Protein AF-A0A9P6QW91-F1 (afdb_monomer)

Radius of gyration: 25.77 Å; Cα contacts (8 Å, |Δi|>4): 16; chains: 1; bounding box: 42×20×75 Å

pLDDT: mean 90.52, std 11.29, range [52.78, 98.12]

Sequence (66 aa):
ELGWGTVPLMALVSFTLFGMEGIGREIENPFGKDANDLHMDDFCRDLKREFQYLVNLQNTVPGAHA

Organism: NCBI:txid64522

Structure (mmCIF, N/CA/C/O backbone):
data_AF-A0A9P6QW91-F1
#
_entry.id   AF-A0A9P6QW91-F1
#
loop_
_atom_site.group_PDB
_atom_site.id
_atom_site.type_symbol
_atom_site.label_atom_id
_atom_site.label_alt_id
_atom_site.label_comp_id
_atom_site.label_asym_id
_atom_site.label_entity_id
_atom_site.label_seq_id
_atom_site.pdbx_PDB_ins_code
_atom_site.Cartn_x
_atom_site.Cartn_y
_atom_site.Cartn_z
_atom_site.occupancy
_atom_site.B_iso_or_equiv
_atom_site.auth_seq_id
_atom_site.auth_comp_id
_atom_site.auth_asym_id
_atom_site.auth_atom_id
_atom_site.pdbx_PDB_model_num
ATOM 1 N N . GLU A 1 1 ? 22.699 14.517 -28.051 1.00 64.56 1 GLU A N 1
ATOM 2 C CA . GLU A 1 1 ? 22.170 13.138 -28.028 1.00 64.56 1 GLU A CA 1
ATOM 3 C C . GLU A 1 1 ? 22.626 12.384 -26.779 1.00 64.56 1 GLU A C 1
ATOM 5 O O . GLU A 1 1 ? 23.787 12.013 -26.683 1.00 64.56 1 GLU A O 1
ATOM 10 N N . LEU A 1 2 ? 21.736 12.185 -25.800 1.00 77.81 2 LEU A N 1
ATOM 11 C CA . LEU A 1 2 ? 22.026 11.486 -24.532 1.00 77.81 2 LEU A CA 1
ATOM 12 C C . LEU A 1 2 ? 22.309 9.969 -24.726 1.00 77.81 2 LEU A C 1
ATOM 14 O O . LEU A 1 2 ? 22.805 9.297 -23.822 1.00 77.81 2 LEU A O 1
ATOM 18 N N . GLY A 1 3 ? 22.056 9.442 -25.933 1.00 88.75 3 GLY A N 1
ATOM 19 C CA . GLY A 1 3 ? 22.479 8.112 -26.383 1.00 88.75 3 GLY A CA 1
ATOM 20 C C . GLY A 1 3 ? 21.991 6.979 -25.477 1.00 88.75 3 GLY A C 1
ATOM 21 O O . GLY A 1 3 ? 20.873 7.005 -24.968 1.00 88.75 3 GLY A O 1
ATOM 22 N N . TRP A 1 4 ? 22.854 5.990 -25.236 1.00 93.88 4 TRP A N 1
ATOM 23 C CA . TRP A 1 4 ? 22.574 4.871 -24.325 1.00 93.88 4 TRP A CA 1
ATOM 24 C C . TRP A 1 4 ? 22.361 5.296 -22.863 1.00 93.88 4 TRP A C 1
ATOM 26 O O . TRP A 1 4 ? 21.789 4.528 -22.095 1.00 93.88 4 TRP A O 1
ATOM 36 N N . GLY A 1 5 ? 22.752 6.519 -22.479 1.00 95.44 5 GLY A N 1
ATOM 37 C CA . GLY A 1 5 ? 22.504 7.077 -21.146 1.00 95.44 5 GLY A CA 1
ATOM 38 C C . GLY A 1 5 ? 21.030 7.387 -20.868 1.00 95.44 5 GLY A C 1
ATOM 39 O O . GLY A 1 5 ? 20.619 7.415 -19.709 1.00 95.44 5 GLY A O 1
ATOM 40 N N . THR A 1 6 ? 20.205 7.537 -21.910 1.00 95.38 6 THR A N 1
ATOM 41 C CA . THR A 1 6 ? 18.751 7.704 -21.760 1.00 95.38 6 THR A CA 1
ATOM 42 C C . THR A 1 6 ? 18.101 6.491 -21.099 1.00 95.38 6 THR A C 1
ATOM 44 O O . THR A 1 6 ? 17.173 6.652 -20.314 1.00 95.38 6 THR A O 1
ATOM 47 N N . VAL A 1 7 ? 18.590 5.279 -21.376 1.00 95.44 7 VAL A N 1
ATOM 48 C CA . VAL A 1 7 ? 17.994 4.032 -20.873 1.00 95.44 7 VAL A CA 1
ATOM 49 C C . VAL A 1 7 ? 18.026 3.945 -19.337 1.00 95.44 7 VAL A C 1
ATOM 51 O O . VAL A 1 7 ? 16.954 3.824 -18.744 1.00 95.44 7 VAL A O 1
ATOM 54 N N . PRO A 1 8 ? 19.186 4.049 -18.654 1.00 96.62 8 PRO A N 1
ATOM 55 C CA . PRO A 1 8 ? 19.221 4.001 -17.193 1.00 96.62 8 PRO A CA 1
ATOM 56 C C . PRO A 1 8 ? 18.528 5.206 -16.547 1.00 96.62 8 PRO A C 1
ATOM 58 O O . PRO A 1 8 ? 17.893 5.052 -15.506 1.00 96.62 8 PRO A O 1
ATOM 61 N N . LEU A 1 9 ? 18.593 6.390 -17.168 1.00 96.62 9 LEU A N 1
ATOM 62 C CA . LEU A 1 9 ? 17.903 7.577 -16.662 1.00 96.62 9 LEU A CA 1
ATOM 63 C C . LEU A 1 9 ? 16.382 7.382 -16.670 1.00 96.62 9 LEU A C 1
ATOM 65 O O . LEU A 1 9 ? 15.723 7.617 -15.660 1.00 96.62 9 LEU A O 1
ATOM 69 N N . MET A 1 10 ? 15.827 6.899 -17.783 1.00 96.69 10 MET A N 1
ATOM 70 C CA . MET A 1 10 ? 14.397 6.615 -17.887 1.00 96.69 10 MET A CA 1
ATOM 71 C C . MET A 1 10 ? 13.968 5.478 -16.967 1.00 96.69 10 MET A C 1
ATOM 73 O O . MET A 1 10 ? 12.876 5.549 -16.407 1.00 96.69 10 MET A O 1
ATOM 77 N N . ALA A 1 11 ? 14.813 4.465 -16.758 1.00 97.50 11 ALA A N 1
ATOM 78 C CA . ALA A 1 11 ? 14.538 3.407 -15.790 1.00 97.50 11 ALA A CA 1
ATOM 79 C C . ALA A 1 11 ? 14.421 3.964 -14.361 1.00 97.50 11 ALA A C 1
ATOM 81 O O . ALA A 1 11 ? 13.463 3.642 -13.664 1.00 97.50 11 ALA A O 1
ATOM 82 N N . LEU A 1 12 ? 15.336 4.849 -13.947 1.00 98.12 12 LEU A N 1
ATOM 83 C CA . LEU A 1 12 ? 15.306 5.480 -12.623 1.00 98.12 12 LEU A CA 1
ATOM 84 C C . LEU A 1 12 ? 14.070 6.371 -12.433 1.00 98.12 12 LEU A C 1
ATOM 86 O O . LEU A 1 12 ? 13.396 6.292 -11.404 1.00 98.12 12 LEU A O 1
ATOM 90 N N . VAL A 1 13 ? 13.762 7.204 -13.430 1.00 97.94 13 VAL A N 1
ATOM 91 C CA . VAL A 1 13 ? 12.586 8.084 -13.399 1.00 97.94 13 VAL A CA 1
ATOM 92 C C . VAL A 1 13 ? 11.306 7.253 -13.330 1.00 97.94 13 VAL A C 1
ATOM 94 O O . VAL A 1 13 ? 10.468 7.500 -12.469 1.00 97.94 13 VAL A O 1
ATOM 97 N N . SER A 1 14 ? 11.185 6.225 -14.173 1.00 98.06 14 SER A N 1
ATOM 98 C CA . SER A 1 14 ? 10.013 5.343 -14.191 1.00 98.06 14 SER A CA 1
ATOM 99 C C . SER A 1 14 ? 9.859 4.594 -12.871 1.00 98.06 14 SER A C 1
ATOM 101 O O . SER A 1 14 ? 8.772 4.578 -12.308 1.00 98.06 14 SER A O 1
ATOM 103 N N . PHE A 1 15 ? 10.946 4.033 -12.335 1.00 97.81 15 PHE A N 1
ATOM 104 C CA . PHE A 1 15 ? 10.933 3.368 -11.033 1.00 97.81 15 PHE A CA 1
ATOM 105 C C . PHE A 1 15 ? 10.443 4.303 -9.922 1.00 97.81 15 PHE A C 1
ATOM 107 O O . PHE A 1 15 ? 9.628 3.904 -9.098 1.00 97.81 15 PHE A O 1
ATOM 114 N N . THR A 1 16 ? 10.894 5.558 -9.927 1.00 98.00 16 THR A N 1
ATOM 115 C CA . THR A 1 16 ? 10.493 6.539 -8.911 1.00 98.00 16 THR A CA 1
ATOM 116 C C . THR A 1 16 ? 9.014 6.908 -9.038 1.00 98.00 16 THR A C 1
ATOM 118 O O . THR A 1 16 ? 8.297 6.896 -8.041 1.00 98.00 16 THR A O 1
ATOM 121 N N . LEU A 1 17 ? 8.540 7.200 -10.255 1.00 98.06 17 LEU A N 1
ATOM 122 C CA . LEU A 1 17 ? 7.152 7.605 -10.498 1.00 98.06 17 LEU A CA 1
ATOM 123 C C . LEU A 1 17 ? 6.166 6.461 -10.230 1.00 98.06 17 LEU A C 1
ATOM 125 O O . LEU A 1 17 ? 5.228 6.640 -9.457 1.00 98.06 17 LEU A O 1
ATOM 129 N N . PHE A 1 18 ? 6.409 5.277 -10.797 1.00 97.88 18 PHE A N 1
ATOM 130 C CA . PHE A 1 18 ? 5.550 4.110 -10.576 1.00 97.88 18 PHE A CA 1
ATOM 131 C C . PHE A 1 18 ? 5.656 3.573 -9.147 1.00 97.88 18 PHE A C 1
ATOM 133 O O . PHE A 1 18 ? 4.673 3.084 -8.599 1.00 97.88 18 PHE A O 1
ATOM 140 N N . GLY A 1 19 ? 6.827 3.685 -8.515 1.00 97.25 19 GLY A N 1
ATOM 141 C CA . GLY A 1 19 ? 6.992 3.359 -7.101 1.00 97.25 19 GLY A CA 1
ATOM 142 C C . GLY A 1 19 ? 6.135 4.260 -6.213 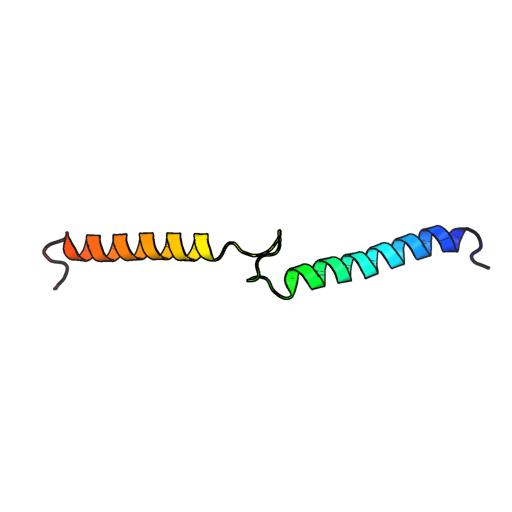1.00 97.25 19 GLY A C 1
ATOM 143 O O . GLY A 1 19 ? 5.417 3.764 -5.348 1.00 97.25 19 GLY A O 1
ATOM 144 N N . MET A 1 20 ? 6.155 5.574 -6.462 1.00 97.06 20 MET A N 1
ATOM 145 C CA . MET A 1 20 ? 5.318 6.535 -5.740 1.00 97.06 20 MET A CA 1
ATOM 146 C C . MET A 1 20 ? 3.823 6.277 -5.960 1.00 97.06 20 MET A C 1
ATOM 148 O O . MET A 1 20 ? 3.064 6.284 -4.994 1.00 97.06 20 MET A O 1
ATOM 152 N N . GLU A 1 21 ? 3.402 6.015 -7.198 1.00 97.06 21 GLU A N 1
ATOM 153 C CA . GLU A 1 21 ? 2.015 5.659 -7.522 1.00 97.06 21 GLU A CA 1
ATOM 154 C C . GLU A 1 21 ? 1.575 4.384 -6.789 1.00 97.06 21 GLU A C 1
ATOM 156 O O . GLU A 1 21 ? 0.510 4.352 -6.173 1.00 97.06 21 GLU A O 1
ATOM 161 N N . GLY A 1 22 ? 2.423 3.351 -6.795 1.00 95.12 22 GLY A N 1
ATOM 162 C CA . GLY A 1 22 ? 2.156 2.090 -6.111 1.00 95.12 22 GLY A CA 1
ATOM 163 C C . GLY A 1 22 ? 1.964 2.262 -4.605 1.00 95.12 22 GLY A C 1
ATOM 164 O O . GLY A 1 22 ? 1.023 1.697 -4.052 1.00 95.12 22 GLY A O 1
ATOM 165 N N . ILE A 1 23 ? 2.811 3.073 -3.961 1.00 94.56 23 ILE A N 1
ATOM 166 C CA . ILE A 1 23 ? 2.683 3.411 -2.535 1.00 94.56 23 ILE A CA 1
ATOM 167 C C . ILE A 1 23 ? 1.406 4.220 -2.283 1.00 94.56 23 ILE A C 1
ATOM 169 O O . 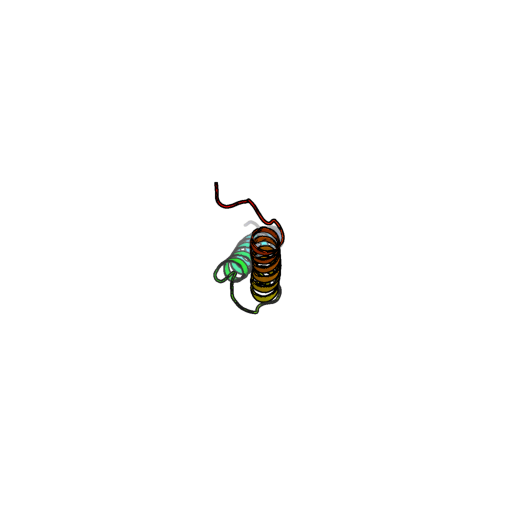ILE A 1 23 ? 0.688 3.948 -1.327 1.00 94.56 23 ILE A O 1
ATOM 173 N N . GLY A 1 24 ? 1.109 5.201 -3.140 1.00 94.88 24 GLY A N 1
ATOM 174 C CA . GLY A 1 24 ? -0.084 6.037 -3.014 1.00 94.88 24 GLY A CA 1
ATOM 175 C C . GLY A 1 24 ? -1.372 5.218 -3.034 1.00 94.88 24 GLY A C 1
ATOM 176 O O . GLY A 1 24 ? -2.214 5.396 -2.159 1.00 94.88 24 GLY A O 1
ATOM 177 N N . ARG A 1 25 ? -1.477 4.268 -3.969 1.00 93.31 25 ARG A N 1
ATOM 178 C CA . ARG A 1 25 ? -2.623 3.354 -4.079 1.00 93.31 25 ARG A CA 1
ATOM 179 C C . ARG A 1 25 ? -2.817 2.507 -2.819 1.00 93.31 25 ARG A C 1
ATOM 181 O O . ARG A 1 25 ? -3.949 2.261 -2.428 1.00 93.31 25 ARG A O 1
ATOM 188 N N . GLU A 1 26 ? -1.729 2.079 -2.184 1.00 94.94 26 GLU A N 1
ATOM 189 C CA . GLU A 1 26 ? -1.799 1.292 -0.948 1.00 94.94 26 GLU A CA 1
ATOM 190 C C . GLU A 1 26 ? -2.229 2.136 0.266 1.00 94.94 26 GLU A C 1
ATOM 192 O O . GLU A 1 26 ? -2.882 1.638 1.172 1.00 94.94 26 GLU A O 1
ATOM 197 N N . ILE A 1 27 ? -1.883 3.428 0.295 1.00 92.81 27 ILE A N 1
ATOM 198 C CA . ILE A 1 27 ? -2.217 4.334 1.409 1.00 92.81 27 ILE A CA 1
ATOM 199 C C . ILE A 1 27 ? -3.614 4.962 1.246 1.00 92.81 27 ILE A C 1
ATOM 201 O O . ILE A 1 27 ? -4.172 5.475 2.215 1.00 92.81 27 ILE A O 1
ATOM 205 N N . GLU A 1 28 ? -4.194 4.941 0.043 1.00 94.31 28 GLU A N 1
ATOM 206 C CA . GLU A 1 28 ? -5.455 5.624 -0.276 1.00 94.31 28 GLU A CA 1
ATOM 207 C C . GLU A 1 28 ? -6.644 5.135 0.568 1.00 94.31 28 GLU A C 1
ATOM 209 O O . GLU A 1 28 ? -7.451 5.951 1.020 1.00 94.31 28 GLU A O 1
ATOM 214 N N . ASN A 1 29 ? -6.746 3.826 0.817 1.00 94.06 29 ASN A N 1
ATOM 215 C CA . ASN A 1 29 ? -7.839 3.239 1.593 1.00 94.06 29 ASN A CA 1
ATOM 216 C C . ASN A 1 29 ? -7.328 2.322 2.719 1.00 94.06 29 ASN A C 1
ATOM 218 O O . ASN A 1 29 ? -7.539 1.115 2.664 1.00 94.06 29 ASN A O 1
ATOM 222 N N . PRO A 1 30 ? -6.755 2.883 3.797 1.00 92.56 30 PRO A N 1
ATOM 223 C CA . PRO A 1 30 ? -6.030 2.118 4.818 1.00 92.56 30 PRO A CA 1
ATOM 224 C C . PRO A 1 30 ? -6.924 1.225 5.695 1.00 92.56 30 PRO A C 1
ATOM 226 O O . PRO A 1 30 ? -6.434 0.515 6.573 1.00 92.56 30 PRO A O 1
ATOM 229 N N . PHE A 1 31 ? -8.245 1.303 5.524 1.00 94.31 31 PHE A N 1
ATOM 230 C CA . PHE A 1 31 ? -9.243 0.543 6.280 1.00 94.31 31 PHE A CA 1
ATOM 231 C C . PHE A 1 31 ? -9.927 -0.534 5.429 1.00 94.31 31 PHE A C 1
ATOM 233 O O . PHE A 1 31 ? -10.996 -1.027 5.803 1.00 94.31 31 PHE A O 1
ATOM 240 N N . GLY A 1 32 ? -9.359 -0.848 4.265 1.00 91.00 32 GLY A N 1
ATOM 241 C CA . GLY A 1 32 ? -9.843 -1.898 3.386 1.00 91.00 32 GLY A CA 1
ATOM 242 C C . GLY A 1 32 ? -9.529 -3.308 3.901 1.00 91.00 32 GLY A C 1
ATOM 243 O O . GLY A 1 32 ? -9.601 -3.608 5.097 1.00 91.00 32 GLY A O 1
ATOM 244 N N . LYS A 1 33 ? -9.269 -4.213 2.958 1.00 90.56 33 LYS A N 1
ATOM 245 C CA . LYS A 1 33 ? -8.922 -5.622 3.204 1.00 90.56 33 LYS A CA 1
ATOM 246 C C . LYS A 1 33 ? -7.703 -6.063 2.381 1.00 90.56 33 LYS A C 1
ATOM 248 O O . LYS A 1 33 ? -7.503 -7.264 2.193 1.00 90.56 33 LYS A O 1
ATOM 253 N N . ASP A 1 34 ? -6.925 -5.110 1.884 1.00 91.44 34 ASP A N 1
ATOM 254 C CA . ASP A 1 34 ? -5.681 -5.351 1.168 1.00 91.44 34 ASP A CA 1
ATOM 255 C C . ASP A 1 34 ? -4.561 -5.752 2.140 1.00 91.44 34 ASP A C 1
ATOM 257 O O . ASP A 1 34 ? -4.680 -5.654 3.363 1.00 91.44 34 ASP A O 1
ATOM 261 N N . ALA A 1 35 ? -3.459 -6.271 1.596 1.00 90.38 35 ALA A N 1
ATOM 262 C CA . ALA A 1 35 ? -2.404 -6.887 2.400 1.00 90.38 35 ALA A CA 1
ATOM 263 C C . ALA A 1 35 ? -1.691 -5.902 3.343 1.00 90.38 35 ALA A C 1
ATOM 265 O O . ALA A 1 35 ? -1.234 -6.328 4.404 1.00 90.38 35 ALA A O 1
ATOM 266 N N . ASN A 1 36 ? -1.585 -4.619 2.974 1.00 92.00 36 ASN A N 1
ATOM 267 C CA . ASN A 1 36 ? -0.980 -3.596 3.830 1.00 92.00 36 ASN A CA 1
ATOM 268 C C . ASN A 1 36 ? -2.019 -2.685 4.510 1.00 92.00 36 ASN A C 1
ATOM 270 O O . ASN A 1 36 ? -1.639 -1.650 5.063 1.00 92.00 36 ASN A O 1
ATOM 274 N N . ASP A 1 37 ? -3.298 -3.074 4.521 1.00 95.38 37 ASP A N 1
ATOM 275 C CA . ASP A 1 37 ? -4.332 -2.361 5.270 1.00 95.38 37 ASP A CA 1
ATOM 276 C C . ASP A 1 37 ? -4.243 -2.623 6.779 1.00 95.38 37 ASP A C 1
ATOM 278 O O . ASP A 1 37 ? -3.660 -3.597 7.273 1.00 95.38 37 ASP A O 1
ATOM 282 N N . LEU A 1 38 ? -4.858 -1.728 7.548 1.00 93.12 38 LEU A N 1
ATOM 283 C CA . LEU A 1 38 ? -4.930 -1.846 8.996 1.00 93.12 38 LEU A CA 1
ATOM 284 C C . LEU A 1 38 ? -5.895 -2.965 9.408 1.00 93.12 38 LEU A C 1
ATOM 286 O O . LEU A 1 38 ? -7.039 -3.046 8.959 1.00 93.12 38 LEU A O 1
ATOM 290 N N . HIS A 1 39 ? -5.466 -3.788 10.365 1.00 93.88 39 HIS A N 1
ATOM 291 C CA . HIS A 1 39 ? -6.273 -4.870 10.930 1.00 93.88 39 HIS A CA 1
ATOM 292 C C . HIS A 1 39 ? -7.298 -4.324 11.942 1.00 93.88 39 HIS A C 1
ATOM 294 O O . HIS A 1 39 ? -7.178 -4.502 13.155 1.00 93.88 39 HIS A O 1
ATOM 300 N N . MET A 1 40 ? -8.326 -3.632 11.440 1.00 94.94 40 MET A N 1
ATOM 301 C CA . MET A 1 40 ? -9.331 -2.951 12.270 1.00 94.94 40 MET A CA 1
ATOM 302 C C . MET A 1 40 ? -10.147 -3.917 13.138 1.00 94.94 40 MET A C 1
ATOM 304 O O . MET A 1 40 ? -10.529 -3.567 14.251 1.00 94.94 40 MET A O 1
ATOM 308 N N . ASP A 1 41 ? -10.368 -5.149 12.671 1.00 93.00 41 A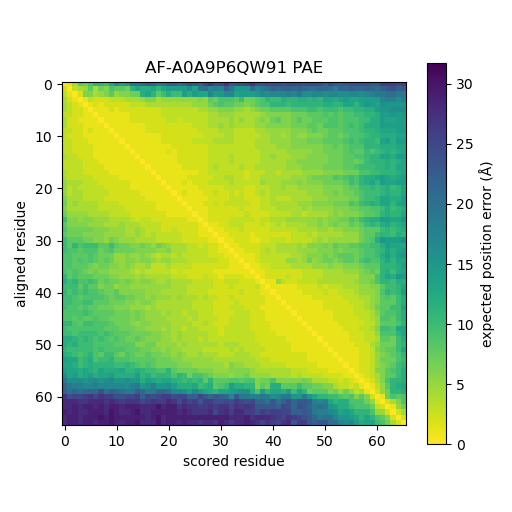SP A N 1
ATOM 309 C CA . ASP A 1 41 ? -11.096 -6.171 13.434 1.00 93.00 41 ASP A CA 1
ATOM 310 C C . ASP A 1 41 ? -10.352 -6.545 14.725 1.00 93.00 41 ASP A C 1
ATOM 312 O O . ASP A 1 41 ? -10.963 -6.715 15.786 1.00 93.00 41 ASP A O 1
ATOM 316 N N . ASP A 1 42 ? -9.023 -6.629 14.648 1.00 95.38 42 ASP A N 1
ATOM 317 C CA . ASP A 1 42 ? -8.166 -6.907 15.796 1.00 95.38 42 ASP A CA 1
ATOM 318 C C . ASP A 1 42 ? -8.159 -5.723 16.761 1.00 95.38 42 ASP A C 1
ATOM 320 O O . ASP A 1 42 ? -8.398 -5.904 17.957 1.00 95.38 42 ASP A O 1
ATOM 324 N N . PHE A 1 43 ? -8.005 -4.509 16.227 1.00 95.69 43 PHE A N 1
ATOM 325 C CA . PHE A 1 43 ? -8.056 -3.279 17.012 1.00 95.69 43 PHE A CA 1
ATOM 326 C C . PHE A 1 43 ? -9.382 -3.134 17.777 1.00 95.69 43 PHE A C 1
ATOM 328 O O . PHE A 1 43 ? -9.393 -2.911 18.989 1.00 95.69 43 PHE A O 1
ATOM 335 N N . CYS A 1 44 ? -10.520 -3.326 17.104 1.00 96.31 44 CYS A N 1
ATOM 336 C CA . CYS A 1 44 ? -11.836 -3.258 17.737 1.00 96.31 44 CYS A CA 1
ATOM 337 C C . CYS A 1 44 ? -12.036 -4.356 18.786 1.00 96.31 44 CYS A C 1
ATOM 339 O O . CYS A 1 44 ? -12.666 -4.119 19.822 1.00 96.31 44 CYS A O 1
ATOM 341 N N . ARG A 1 45 ? -11.516 -5.563 18.539 1.00 97.38 45 ARG A N 1
ATOM 342 C CA . ARG A 1 45 ? -11.581 -6.661 19.507 1.00 97.38 45 ARG A CA 1
ATOM 343 C C . ARG A 1 45 ? -10.800 -6.327 20.773 1.00 97.38 45 ARG A C 1
ATOM 345 O O . ARG A 1 45 ? -11.301 -6.595 21.865 1.00 97.38 45 ARG A O 1
ATOM 352 N N . ASP A 1 46 ? -9.611 -5.760 20.637 1.00 97.50 46 ASP A N 1
ATOM 353 C CA . ASP A 1 46 ? -8.771 -5.429 21.784 1.00 97.50 46 ASP A CA 1
ATOM 354 C C . ASP A 1 46 ? -9.364 -4.264 22.583 1.00 97.50 46 ASP A C 1
ATOM 356 O O . ASP A 1 46 ? -9.544 -4.391 23.795 1.00 97.50 46 ASP A O 1
ATOM 360 N N . LEU A 1 47 ? -9.862 -3.224 21.908 1.00 97.12 47 LEU A N 1
ATOM 361 C CA . LEU A 1 47 ? -10.592 -2.128 22.554 1.00 97.12 47 LEU A CA 1
ATOM 362 C C . LEU A 1 47 ? -11.836 -2.622 23.312 1.00 97.12 47 LEU A C 1
A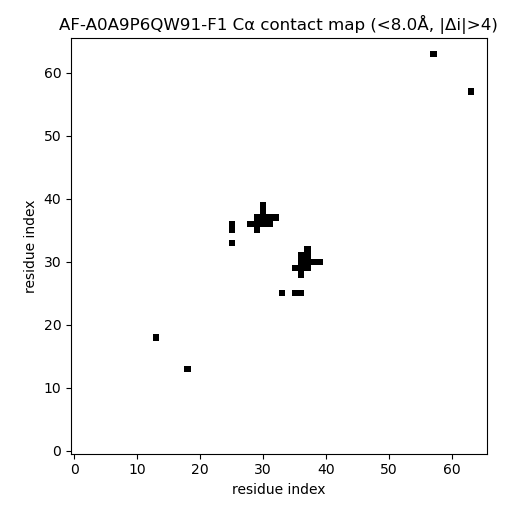TOM 364 O O . LEU A 1 47 ? -12.115 -2.191 24.432 1.00 97.12 47 LEU A O 1
ATOM 368 N N . LYS A 1 48 ? -12.577 -3.581 22.743 1.00 97.44 48 LYS A N 1
ATOM 369 C CA . LYS A 1 48 ? -13.727 -4.199 23.419 1.00 97.44 48 LYS A CA 1
ATOM 370 C C . LYS A 1 48 ? -13.311 -4.956 24.682 1.00 97.44 48 LYS A C 1
ATOM 372 O O . LYS A 1 48 ? -14.029 -4.893 25.680 1.00 97.44 48 LYS A O 1
ATOM 377 N N . ARG A 1 49 ? -12.185 -5.675 24.652 1.00 97.38 49 ARG A N 1
ATOM 378 C CA . ARG A 1 49 ? -11.664 -6.406 25.820 1.00 97.38 49 ARG A CA 1
ATOM 379 C C . ARG A 1 49 ? -11.254 -5.450 26.933 1.00 97.38 49 ARG A C 1
ATOM 381 O O . ARG A 1 49 ? -11.636 -5.673 28.079 1.00 97.38 49 ARG A O 1
ATOM 388 N N . GLU A 1 50 ? -10.537 -4.383 26.598 1.00 96.56 50 GLU A N 1
ATOM 389 C CA . GLU A 1 50 ? -10.141 -3.353 27.563 1.00 96.56 50 GLU A CA 1
ATOM 390 C C . GLU A 1 50 ? -11.362 -2.681 28.191 1.00 96.56 50 GLU A C 1
ATOM 392 O O . GLU A 1 50 ? -11.456 -2.573 29.413 1.00 96.56 50 GLU A O 1
ATOM 397 N N . PHE A 1 51 ? -12.355 -2.317 27.378 1.00 96.62 51 PHE A N 1
ATOM 398 C CA . PHE A 1 51 ? -13.598 -1.742 27.880 1.00 96.62 51 PHE A CA 1
ATOM 399 C C . PHE A 1 51 ? -14.324 -2.687 28.850 1.00 96.62 51 PHE A C 1
ATOM 401 O O . PHE A 1 51 ? -14.728 -2.279 29.938 1.00 96.62 51 PHE A O 1
ATOM 408 N N . GLN A 1 52 ? -14.458 -3.968 28.493 1.00 96.31 52 GLN A N 1
ATOM 409 C CA . GLN A 1 52 ? -15.073 -4.971 29.367 1.00 96.31 52 GLN A CA 1
ATOM 410 C C . GLN A 1 52 ? -14.301 -5.148 30.675 1.00 96.31 52 GLN A C 1
ATOM 412 O O . GLN A 1 52 ? -14.914 -5.294 31.732 1.00 96.31 52 GLN A O 1
ATOM 417 N N . TYR A 1 53 ? -12.972 -5.108 30.622 1.00 94.75 53 TYR A N 1
ATOM 418 C CA . TYR A 1 53 ? -12.134 -5.157 31.812 1.00 94.75 53 TYR A CA 1
ATOM 419 C C . TYR A 1 53 ? -12.405 -3.968 32.744 1.00 94.75 53 TYR A C 1
ATOM 421 O O . TYR A 1 53 ? -12.645 -4.173 33.932 1.00 94.75 53 TYR A O 1
ATOM 429 N N . LEU A 1 54 ? -12.460 -2.745 32.208 1.00 94.44 54 LEU A N 1
ATOM 430 C CA . LEU A 1 54 ? -12.756 -1.538 32.988 1.00 94.44 54 LEU A CA 1
ATOM 431 C C . LEU A 1 54 ? -14.154 -1.577 33.621 1.00 94.44 54 LEU A C 1
ATOM 433 O O . LEU A 1 54 ? -14.302 -1.284 34.807 1.00 94.44 54 LEU A O 1
ATOM 437 N N . VAL A 1 55 ? -15.171 -1.996 32.863 1.00 93.81 55 VAL A N 1
ATOM 438 C CA . VAL A 1 55 ? -16.541 -2.153 33.380 1.00 93.81 55 VAL A CA 1
ATOM 439 C C . VAL A 1 55 ? -16.586 -3.193 34.502 1.00 93.81 55 VAL A C 1
ATOM 441 O O . VAL A 1 55 ? -17.188 -2.962 35.549 1.00 93.81 55 VAL A O 1
ATOM 444 N N . ASN A 1 56 ? -15.918 -4.334 34.325 1.00 92.31 56 ASN A N 1
ATOM 445 C CA . ASN A 1 56 ? -15.874 -5.379 35.344 1.00 92.31 56 ASN A CA 1
ATOM 446 C C . ASN A 1 56 ? -15.124 -4.931 36.603 1.00 92.31 56 ASN A C 1
ATOM 448 O O . ASN A 1 56 ? -15.549 -5.273 37.706 1.00 92.31 56 ASN A O 1
ATOM 452 N N . LEU A 1 57 ? -14.055 -4.142 36.464 1.00 89.31 57 LEU A N 1
ATOM 453 C CA . LEU A 1 57 ? -13.366 -3.535 37.601 1.00 89.31 57 LEU A CA 1
ATOM 454 C C . LEU A 1 57 ? -14.286 -2.597 38.384 1.00 89.31 57 LEU A C 1
ATOM 456 O O . LEU A 1 57 ? -14.369 -2.727 39.604 1.00 89.31 57 LEU A O 1
ATOM 460 N N . GLN A 1 58 ? -15.020 -1.711 37.705 1.00 85.75 58 GLN A N 1
ATOM 461 C CA . GLN A 1 58 ? -15.995 -0.835 38.361 1.00 85.75 58 GLN A CA 1
ATOM 462 C C . GLN A 1 58 ? -17.047 -1.643 39.138 1.00 85.75 58 GLN A C 1
ATOM 464 O O . GLN A 1 58 ? -17.387 -1.289 40.262 1.00 85.75 58 GLN A O 1
ATOM 469 N N . ASN A 1 59 ? -17.523 -2.753 38.568 1.00 80.25 59 ASN A N 1
ATOM 470 C CA . ASN A 1 59 ? -18.524 -3.612 39.204 1.00 80.25 59 ASN A CA 1
ATOM 471 C C . ASN A 1 59 ? -17.967 -4.463 40.362 1.00 80.25 59 ASN A C 1
ATOM 473 O O . ASN A 1 59 ? -18.730 -4.884 41.229 1.00 80.25 59 ASN A O 1
ATOM 477 N N . THR A 1 60 ? -16.660 -4.744 40.375 1.00 77.56 60 THR A N 1
ATOM 478 C CA . THR A 1 60 ? -16.025 -5.631 41.368 1.00 77.56 60 THR A CA 1
ATOM 479 C C . THR A 1 60 ? -15.482 -4.870 42.579 1.00 77.56 60 THR A C 1
ATOM 481 O O . THR A 1 60 ? -15.281 -5.480 43.625 1.00 77.56 60 THR A O 1
ATOM 484 N N . VAL A 1 61 ? -15.268 -3.551 42.483 1.00 72.56 61 VAL A N 1
ATOM 485 C CA . VAL A 1 61 ? -14.846 -2.708 43.615 1.00 72.56 61 VAL A CA 1
ATOM 486 C C . VAL A 1 61 ? -16.089 -2.122 44.306 1.00 72.56 61 VAL A C 1
ATOM 488 O O . VAL A 1 61 ? -16.658 -1.143 43.814 1.00 72.56 61 VAL A O 1
ATOM 491 N N . PRO A 1 62 ? -16.534 -2.661 45.461 1.00 56.50 62 PRO A N 1
ATOM 492 C CA . PRO A 1 62 ? -17.686 -2.134 46.180 1.00 56.50 62 PRO A CA 1
ATOM 493 C C . PRO A 1 62 ? -17.240 -0.856 46.901 1.00 56.50 62 PRO A C 1
ATOM 495 O O . PRO A 1 62 ? -16.631 -0.920 47.965 1.00 56.50 62 PRO A O 1
ATOM 498 N N . GLY A 1 63 ? -17.479 0.307 46.290 1.00 61.72 63 GLY A N 1
ATOM 499 C CA . GLY A 1 63 ? -17.140 1.609 46.883 1.00 61.72 63 GLY A CA 1
ATOM 500 C C . GLY A 1 63 ? -16.652 2.694 4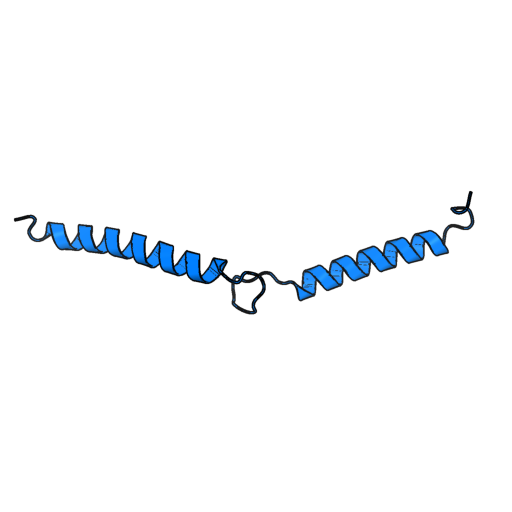5.921 1.00 61.72 63 GLY A C 1
ATOM 501 O O . GLY A 1 63 ? -16.385 3.798 46.375 1.00 61.72 63 GLY A O 1
ATOM 502 N N . ALA A 1 64 ? -16.564 2.441 44.610 1.00 58.31 64 ALA A N 1
ATOM 503 C CA . ALA A 1 64 ? -16.192 3.474 43.628 1.00 58.31 64 ALA A CA 1
ATOM 504 C C . ALA A 1 64 ? -17.306 4.514 43.350 1.00 58.31 64 ALA A C 1
ATOM 506 O O . ALA A 1 64 ? -17.118 5.434 42.560 1.00 58.31 64 ALA A O 1
ATOM 507 N N . HIS A 1 65 ? -18.462 4.368 44.003 1.00 57.84 65 HIS A N 1
ATOM 508 C CA . HIS A 1 65 ? -19.515 5.375 44.075 1.00 57.84 65 HIS A CA 1
ATOM 509 C C . HIS A 1 65 ? -19.382 6.144 45.399 1.00 57.84 65 HIS A C 1
ATOM 511 O O . HIS A 1 65 ? -20.084 5.841 46.363 1.00 57.84 65 HIS A O 1
ATOM 517 N N . ALA A 1 66 ? -18.457 7.098 45.456 1.00 52.78 66 ALA A N 1
ATOM 518 C CA . ALA A 1 66 ? -18.432 8.165 46.453 1.00 52.78 66 ALA A CA 1
ATOM 519 C C . ALA A 1 66 ? -18.244 9.496 45.724 1.00 52.78 66 ALA A C 1
ATOM 521 O O . ALA A 1 66 ? -17.393 9.530 44.805 1.00 52.78 66 ALA A O 1
#

Secondary structure (DSSP, 8-state):
--GGGHHHHHHHHHHHHHHHHHHHHHHH-TTSSSTTS--HHHHHHHH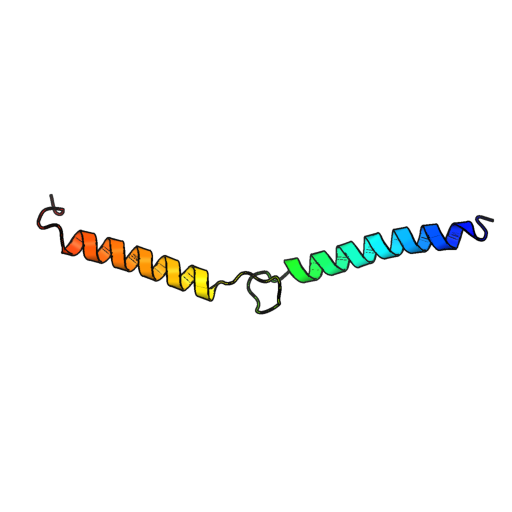HHHHHHHHHHHHHSTT---

InterPro domains:
  IPR044669 Voltage-dependent anion channel-forming protein YneE/VCCN1/2-like [PF25539] (1-51)
  IPR044669 Voltage-dependent anion channel-forming protein YneE/VCCN1/2-like [PTHR33281] (2-61)

Solvent-accessible surface area (backbone atoms only — not comparable to full-atom values): 3988 Å² total; per-residue (Å²): 132,70,64,81,58,48,56,63,51,51,50,54,52,48,50,53,54,54,47,50,51,54,52,48,64,56,60,72,54,44,77,55,86,55,95,84,30,49,65,57,70,58,53,53,51,50,52,51,52,53,51,52,50,54,54,51,49,61,73,69,45,93,67,81,84,119

Mean predicted aligned error: 7.34 Å

Foldseek 3Di:
DCPPVVVVVVVVVCCVVVVVVVVCVCPVCQCDDDPNHDPVVVVVVVVVVVVVVVVVVVVVDPPPPD

=== Feature glossary ===
The record interleaves many kinds of information about one protein. Here is each kind framed as the question it answers.

Q: Are the domains correctly placed relative to each other?
A: Predicted aligned error is AlphaFold's pairwise confidence. Unlike pLDDT (per-residue), PAE is per-residue-pair and captures whether two parts of the structure are correctly placed relative to each other. Units are ångströms of expected positional error.

Q: Which residues are in helices, strands, or loops?
A: Eight-state secondary structure (DSSP): H is the canonical α-helix, G the tighter 3₁₀-helix, I the wider π-helix; E/B are β-structure, T and S are turns and bends, and '-' is everything else. DSSP derives these from the pattern of main-chain N–H···O=C hydrogen bonds, not from the sequence.

Q: What if only a Cα trace is available?
A: P-SEA three-state annotation labels each residue as helix, strand, or coil based purely on the geometry of the Cα trace. It serves as a fallback when the full backbone (and thus DSSP) is unavailable.

Q: What are the backbone torsion angles?
A: φ (phi) and ψ (psi) are the two rotatable backbone dihedrals per residue: φ is the C(i-1)–N–Cα–C torsion, ψ is the N–Cα–C–N(i+1) torsion, both in degrees on (−180°, 180°]. α-helical residues cluster near (−60°, −45°); β-strand residues near (−120°, +130°). A Ramachandran plot is simply a scatter of (φ, ψ) for every residue.

Q: What known structures does this most resemble?
A: Structural nearest neighbors (via Foldseek easy-search vs the PDB). Reported per hit: target PDB id, E-value, and alignment TM-score. A TM-score above ~0.5 is the conventional threshold for 'same fold'.

Q: What family and function is it annotated with?
A: Database cross-references. InterPro integrates a dozen domain/family signature databases into unified entries with residue-range hits. GO terms attach function/process/location labels with evidence codes. CATH codes position the fold in a four-level structural taxonomy. Organism is the NCBI-taxonomy species name.

Q: Which residues are buried vs exposed?
A: Solvent accessibility: the surface area of each residue that a 1.4 Å water probe can touch, in Å². When only backbone atoms are present the absolute values are lower than full-atom SASA (side chai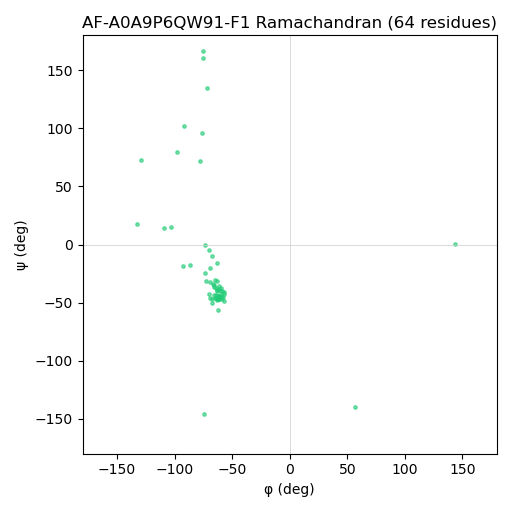ns contribute most of the area) and are flagged as backbone-only.

Q: What do the diagnostic plots show?
A: Three diagnostic plots accompany the record. The Cα contact map visualizes the tertiary structure as a 2D adjacency matrix (8 Å cutoff, sequence-local contacts suppressed). The Ramachandran plot shows the distribution of backbone (φ, ψ) torsions, with points in the α and β basins reflecting secondary structure content. The PAE plot shows AlphaFold's inter-residue confidence as a color matrix.

Q: What is the amino-acid chain?
A: The amino-acid sequence is the protein's primary structure: the linear order of resid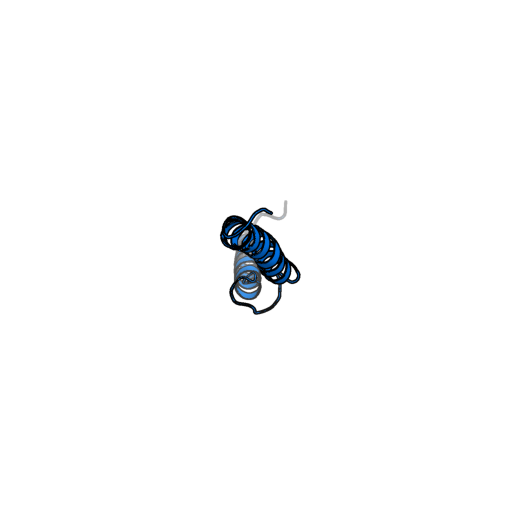ues from the N-terminus to the C-terminus, written in one-letter code. Everything else here — the 3D coordinates, the s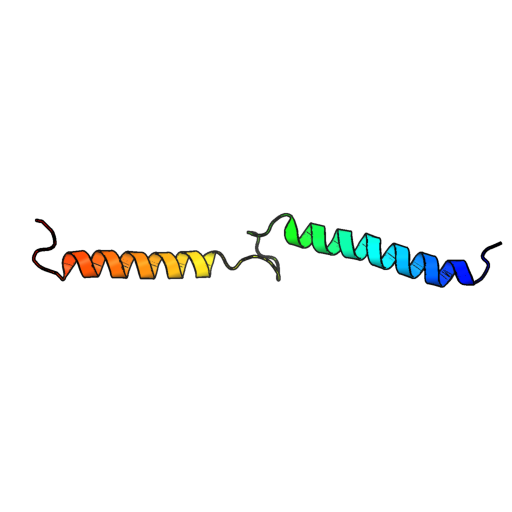econdary structure, the domain annotations — is ultimately a consequence of this string.

Q: What do the rendered images show?
A: The six renders are orthographic views along the three Cartesian axes in both directions. Representation (cartoon, sticks, or surface) and color scheme (sequence-rainbow or by-chain) vary across proteins so the training set covers all the common visualization conventions.

Q: Where is each backbone atom in 3D?
A: The mmCIF table is the protein's shape written out atom by atom. For each backbone N, Cα, C, and carbonyl O, it records an (x, y, z) coordinate triple in Å plus the residue type, chain letter, and residue number.

Q: How mobile is each atom in the crystal?
A: For experimental (PDB) structures, the B-factor (temperature factor) quantifies the positional spread of each atom in the crystal — a combination of thermal vibration and static disorder — in units of Å². High B-factors mark flexible loops or poorly resolved regions; low B-factors mark the rigid, well-ordered core.

Q: How big and how compact is the whole molecule?
A: Three whole-structure scalars: the radius of gyration (RMS distance of Cα from centroid, in Å), the count of Cα–Cα contacts (pairs closer than 8 Å and separated by more than four residues in sequence — i.e. tertiary, not local, contacts), and the bounding-box dimensions. Together they distinguish compact globular folds from extended fibres or disordered chains.

Q: What does the local fold look like, residue by residue?
A: A 3Di character summarizes, for each residue, the relative orientation of the Cα frame of its nearest spatial neighbor. Because it encodes fold topology rather than chemistry, 3Di alignments detect remote structural similarity that sequence alignment misses.

Q: How confident is the AlphaFold model at each residue?
A: For AlphaFold models, the B-factor field carries pLDDT — the model's own estimate of local accuracy on a 0–100 scale. Regions with pLDDT<50 should be treated as essentially unmodeled; they often correspond to intrinsically disordered segments.